Protein AF-A0A966YE19-F1 (afdb_monomer)

pLDDT: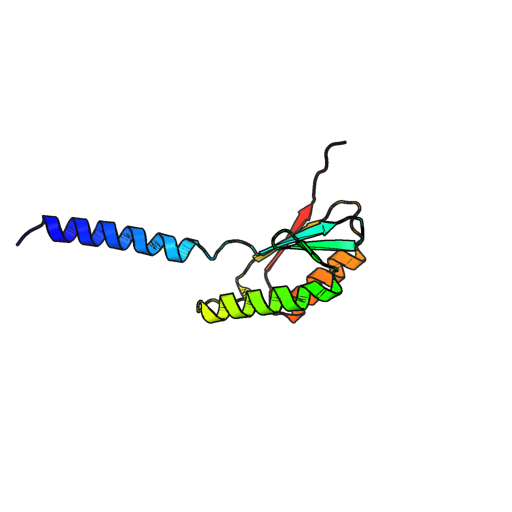 mean 77.66, std 17.88, range [38.22, 93.62]

Foldseek 3Di:
DDPVVVVVVVVVVVVVVVVVVPPQPAQEWEADLVQWICGPNDTHHLVPCLVVLLVVCVVCVVVVHDQQSHEHEYEYEPSGDPVSVVSNVVSNVVSPHNHYDYHYDDDDD

Sequence (109 aa):
MNWCLFCILRFLESNIRLWELLLEIPITMQLTADGGVLYAGEILPVNQIGRSLEQEREVIIAAGKDPTLATVIVRADGRARTGDVQQVIRICQEQGFERFALRALYKPE

Nearest PDB structures (foldseek):
  8p9r-assembly1_A  TM=8.121E-01  e=5.368E-04  Escherichia coli
  5by4-assembly1_A-2  TM=7.249E-01  e=5.017E-04  Escheri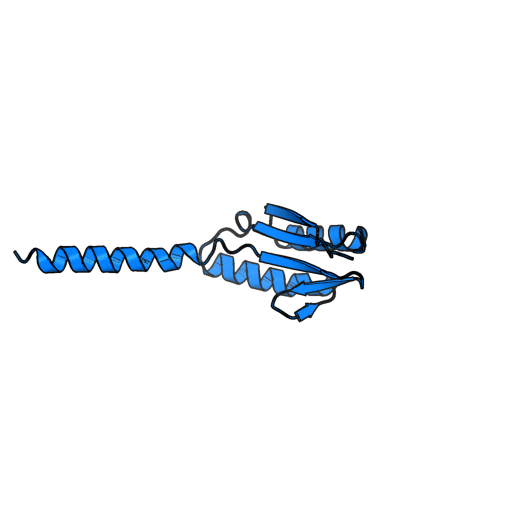chia coli
  7bvz-assembly1_A  TM=7.672E-01  e=6.463E-01  Spiroplasma citri
  3qyf-assembly1_B  TM=4.883E-01  e=4.610E-01  Saccharolobus solfataricus
  7pq6-assembly1_BBB  TM=5.646E-01  e=1.359E+00  Saccharolobus islandicus REY15A

Mean predicted aligned error: 10.71 Å

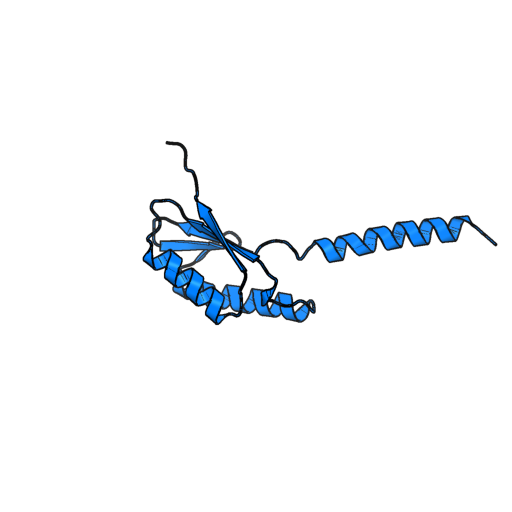Solvent-accessible surface area (backbone atoms only — not comparable to full-atom values): 6312 Å² total; per-residue (Å²): 136,71,72,65,60,61,56,52,53,56,57,54,56,60,59,57,54,60,67,69,63,70,73,74,69,55,52,62,38,34,44,36,67,87,57,31,30,40,41,99,91,41,77,38,50,60,89,57,47,50,63,60,51,46,52,51,41,51,53,36,47,74,70,75,44,66,48,49,75,44,40,37,34,44,31,35,35,92,66,29,54,68,67,56,55,52,51,48,54,49,45,41,46,76,65,51,42,71,36,76,42,83,40,78,52,85,74,86,130

Structure (mmCIF, N/CA/C/O backbone):
data_AF-A0A966YE19-F1
#
_entry.id   AF-A0A966YE19-F1
#
loop_
_atom_site.group_PDB
_atom_site.id
_atom_site.type_symbol
_atom_site.label_atom_id
_atom_site.label_alt_id
_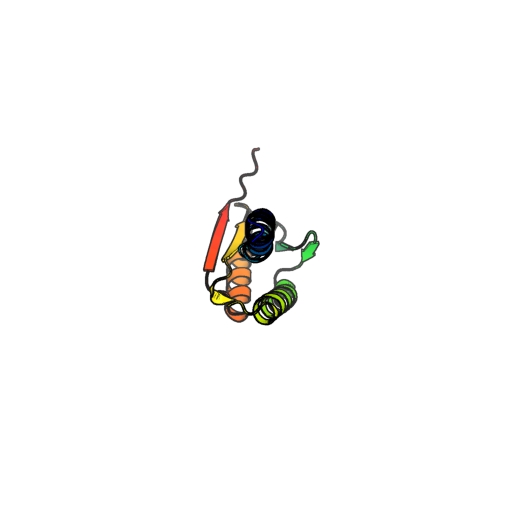atom_site.label_comp_id
_atom_site.label_asym_id
_atom_site.label_entity_id
_atom_site.label_seq_id
_atom_site.pdbx_PDB_ins_code
_atom_site.Cartn_x
_atom_site.Cartn_y
_atom_site.Cartn_z
_atom_site.occupancy
_atom_site.B_iso_or_equiv
_atom_site.auth_seq_id
_atom_site.auth_comp_id
_atom_site.auth_asym_id
_atom_site.auth_atom_id
_atom_site.pdbx_PDB_model_num
ATOM 1 N N . MET A 1 1 ? -34.811 35.402 22.094 1.00 44.66 1 MET A N 1
ATOM 2 C CA . MET A 1 1 ? -34.488 34.181 21.319 1.00 44.66 1 MET A CA 1
ATOM 3 C C . MET A 1 1 ? -33.797 34.598 20.033 1.00 44.66 1 MET A C 1
ATOM 5 O O . MET A 1 1 ? -34.461 35.031 19.103 1.00 44.66 1 MET A O 1
ATOM 9 N N . ASN A 1 2 ? -32.464 34.597 20.031 1.00 38.47 2 ASN A N 1
ATOM 10 C CA . ASN A 1 2 ? -31.671 35.221 18.975 1.00 38.47 2 ASN A CA 1
ATOM 11 C C . ASN A 1 2 ? -31.326 34.175 17.902 1.00 38.47 2 ASN A C 1
ATOM 13 O O . ASN A 1 2 ? -30.380 33.406 18.059 1.00 38.47 2 ASN A O 1
ATOM 17 N N . TRP A 1 3 ? -32.125 34.132 16.832 1.00 38.22 3 TRP A N 1
ATOM 18 C CA . TRP A 1 3 ? -31.993 33.190 15.707 1.00 38.22 3 TRP A CA 1
ATOM 19 C C . TRP A 1 3 ? -30.636 33.276 14.979 1.00 38.22 3 TRP A C 1
ATOM 21 O O . TRP A 1 3 ? -30.271 32.363 14.244 1.00 38.22 3 TRP A O 1
ATOM 31 N N . CYS A 1 4 ? -29.850 34.327 15.226 1.00 45.16 4 CYS A N 1
ATOM 32 C CA . CYS A 1 4 ? -28.532 34.520 14.624 1.00 45.16 4 CYS A CA 1
ATOM 33 C C . CYS A 1 4 ? -27.461 33.557 15.182 1.00 45.16 4 CYS A C 1
ATOM 35 O O . CYS A 1 4 ? -26.615 33.074 14.434 1.00 45.16 4 CYS A O 1
ATOM 37 N N . LEU A 1 5 ? -27.521 33.207 16.476 1.00 51.53 5 LEU A N 1
ATOM 38 C CA . LEU A 1 5 ? -26.505 32.342 17.098 1.00 51.53 5 LEU A CA 1
ATOM 39 C C . LEU A 1 5 ? -26.615 30.882 16.621 1.00 51.53 5 LEU A C 1
ATOM 41 O O . LEU A 1 5 ? -25.608 30.193 16.488 1.00 51.53 5 LEU A O 1
ATOM 45 N N . PHE A 1 6 ? -27.835 30.431 16.308 1.00 48.28 6 PHE A N 1
ATOM 46 C CA . PHE A 1 6 ? -28.105 29.059 15.869 1.00 48.28 6 PHE A CA 1
ATOM 47 C C . PHE A 1 6 ? -27.592 28.784 14.444 1.00 48.28 6 PHE A C 1
ATOM 49 O O . PHE A 1 6 ? -27.081 27.700 14.172 1.00 48.28 6 PHE A O 1
ATOM 56 N N . CYS A 1 7 ? -27.646 29.773 13.542 1.00 46.12 7 CYS A N 1
ATOM 57 C CA . CYS A 1 7 ? -27.076 29.646 12.195 1.00 46.12 7 CYS A CA 1
ATOM 58 C C . CYS A 1 7 ? -25.540 29.622 12.197 1.00 46.12 7 CYS A C 1
ATOM 60 O O . CYS A 1 7 ? -24.946 28.873 11.426 1.00 46.12 7 CYS A O 1
ATOM 62 N N . ILE A 1 8 ? -24.894 30.396 13.076 1.00 54.38 8 ILE A N 1
ATOM 63 C CA . ILE A 1 8 ? -23.426 30.425 13.180 1.00 54.38 8 ILE A CA 1
ATOM 64 C C . ILE A 1 8 ? -22.897 29.105 13.760 1.00 54.38 8 ILE A C 1
ATOM 66 O O . ILE A 1 8 ? -21.928 28.561 13.237 1.00 54.38 8 ILE A O 1
ATOM 70 N N . LEU A 1 9 ? -23.569 28.542 14.771 1.00 49.75 9 LEU A N 1
ATOM 71 C CA . LEU A 1 9 ? -23.222 27.233 15.343 1.00 49.75 9 LEU A CA 1
ATOM 72 C C . LEU A 1 9 ? -23.310 26.104 14.304 1.00 49.75 9 LEU A C 1
ATOM 74 O O . LEU A 1 9 ? -22.374 25.321 14.181 1.00 49.75 9 LEU A O 1
ATOM 78 N N . ARG A 1 10 ? -24.356 26.080 13.469 1.00 48.62 10 ARG A N 1
ATOM 79 C CA . ARG A 1 10 ? -24.508 25.068 12.406 1.00 48.62 10 ARG A CA 1
ATOM 80 C C . ARG A 1 10 ? -23.485 25.216 11.268 1.00 48.62 10 ARG A C 1
ATOM 82 O O . ARG A 1 10 ? -23.101 24.234 10.630 1.00 48.62 10 ARG A O 1
ATOM 89 N N . PHE A 1 11 ? -23.031 26.445 11.014 1.00 46.12 11 PHE A N 1
ATOM 90 C CA . PHE A 1 11 ? -21.979 26.736 10.038 1.00 46.12 11 PHE A CA 1
ATOM 91 C C . PHE A 1 11 ? -20.582 26.362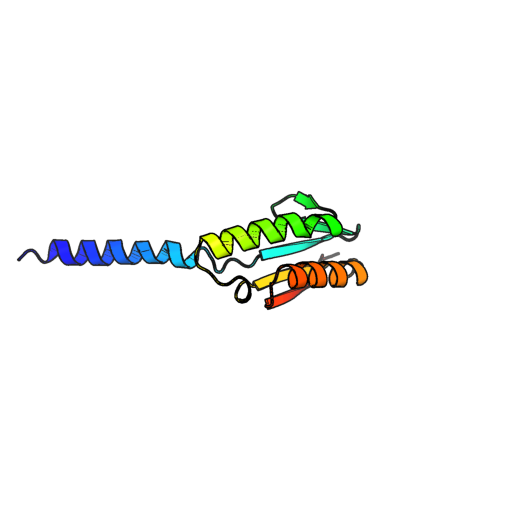 10.569 1.00 46.12 11 PHE A C 1
ATOM 93 O O . PHE A 1 11 ? -19.763 25.842 9.814 1.00 46.12 11 PHE A O 1
ATOM 100 N N . LEU A 1 12 ? -20.326 26.526 11.874 1.00 49.62 12 LEU A N 1
ATOM 101 C CA . LEU A 1 12 ? -19.105 26.036 12.529 1.00 49.62 12 LEU A CA 1
ATOM 102 C C . LEU A 1 12 ? -19.067 24.503 12.654 1.00 49.62 12 LEU A C 1
ATOM 104 O O . LEU A 1 12 ? -18.014 23.910 12.433 1.00 49.62 12 LEU A O 1
ATOM 108 N N . GLU A 1 13 ? -20.201 23.845 12.908 1.00 50.56 13 GLU A N 1
ATOM 109 C CA . GLU A 1 13 ? -20.303 22.374 12.895 1.00 50.56 13 GLU A CA 1
ATOM 110 C C . GLU A 1 13 ? -20.029 21.772 11.506 1.00 50.56 13 GLU A C 1
ATOM 112 O O . GLU A 1 13 ? -19.506 20.663 11.394 1.00 50.56 13 GLU A O 1
ATOM 117 N N . SER A 1 14 ? -20.307 22.516 10.431 1.00 47.75 14 SER A N 1
ATOM 118 C CA . SER A 1 14 ? -20.013 22.077 9.059 1.00 47.75 14 SER A CA 1
ATOM 119 C C . SER A 1 14 ? -18.513 22.098 8.727 1.00 47.75 14 SER A C 1
ATOM 121 O O . SER A 1 14 ? -18.080 21.362 7.844 1.00 47.75 14 SER A O 1
ATOM 123 N N . ASN A 1 15 ? -17.704 22.873 9.461 1.00 42.41 15 ASN A N 1
ATOM 124 C CA . ASN A 1 15 ? -16.241 22.900 9.322 1.00 42.41 15 ASN A CA 1
ATOM 125 C C . ASN A 1 15 ? -15.535 21.807 10.147 1.00 42.41 15 ASN A C 1
ATOM 127 O O . ASN A 1 15 ? -14.386 21.472 9.872 1.00 42.41 15 ASN A O 1
ATOM 131 N N . ILE A 1 16 ? -16.219 21.201 11.124 1.00 47.44 16 ILE A N 1
ATOM 132 C CA . ILE A 1 16 ? -15.695 20.050 11.880 1.00 47.44 16 ILE A CA 1
ATOM 133 C C . ILE A 1 16 ? -15.668 18.782 11.004 1.00 47.44 16 ILE A C 1
ATOM 135 O O . ILE A 1 16 ? -14.773 17.954 11.155 1.00 47.44 16 ILE A O 1
ATOM 139 N N . ARG A 1 17 ? -16.544 18.673 9.993 1.00 45.44 17 ARG A N 1
ATOM 140 C CA . ARG A 1 17 ? -16.531 17.558 9.022 1.00 45.44 17 ARG A CA 1
ATOM 141 C C . ARG A 1 17 ? -15.349 17.558 8.049 1.00 45.44 17 ARG A C 1
ATOM 143 O O . ARG A 1 17 ? -15.105 16.541 7.407 1.00 45.44 17 ARG A O 1
ATOM 150 N N . LEU A 1 18 ? -14.597 18.656 7.930 1.00 46.88 18 LEU A N 1
ATOM 151 C CA . LEU A 1 18 ? -13.377 18.669 7.112 1.00 46.88 18 LEU A CA 1
ATOM 152 C C . LEU A 1 18 ? -12.241 17.841 7.736 1.00 46.88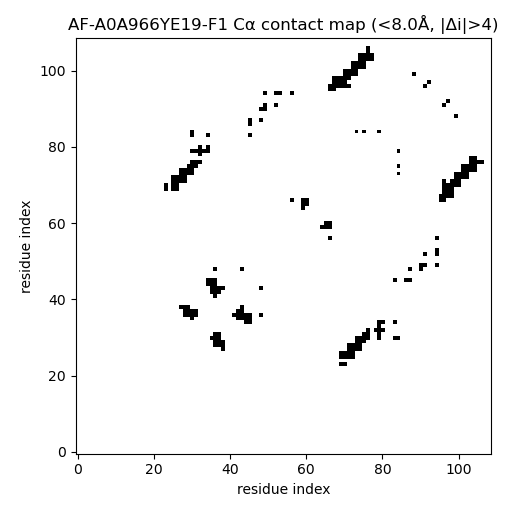 18 LEU A C 1
ATOM 154 O O . LEU A 1 18 ? -11.372 17.371 7.008 1.00 46.88 18 LEU A O 1
ATOM 158 N N . TRP A 1 19 ? -12.273 17.602 9.051 1.00 44.59 19 TRP A N 1
ATOM 159 C CA . TRP A 1 19 ? -11.279 16.780 9.750 1.00 44.59 19 TRP A CA 1
ATOM 160 C C . TRP A 1 19 ? -11.548 15.274 9.591 1.00 44.59 19 TRP A C 1
ATOM 162 O O . TRP A 1 19 ? -10.613 14.478 9.597 1.00 44.59 19 TRP A O 1
ATOM 172 N N . GLU A 1 20 ? -12.805 14.872 9.370 1.00 43.62 20 GLU A N 1
ATOM 173 C CA . GLU A 1 20 ? -13.177 13.477 9.078 1.00 43.62 20 GLU A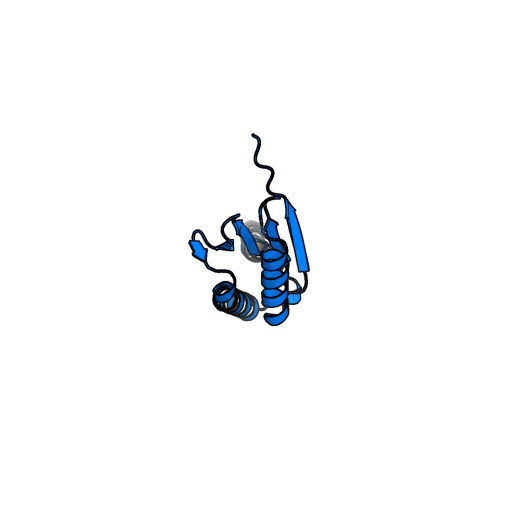 CA 1
ATOM 174 C C . GLU A 1 20 ? -12.739 13.023 7.674 1.00 43.62 20 GLU A C 1
ATOM 176 O O . GLU A 1 20 ? -12.393 11.854 7.489 1.00 43.62 20 GLU A O 1
ATOM 181 N N . LEU A 1 21 ? -12.675 13.956 6.717 1.00 49.81 21 LEU A N 1
ATOM 182 C CA . LEU A 1 21 ? -12.274 13.734 5.320 1.00 49.81 21 LEU A CA 1
ATOM 183 C C . LEU A 1 21 ? -10.760 13.550 5.111 1.00 49.81 21 LEU A C 1
ATOM 185 O O . LEU A 1 21 ? -10.346 13.078 4.055 1.00 49.81 21 LEU A O 1
ATOM 189 N N . LEU A 1 22 ? -9.919 13.891 6.094 1.00 46.94 22 LEU A N 1
ATOM 190 C CA . LEU A 1 22 ? -8.453 13.867 5.947 1.00 46.94 22 LEU A CA 1
ATOM 191 C C . LEU A 1 22 ? -7.823 12.464 5.976 1.00 46.94 22 LEU A C 1
ATOM 193 O O . LEU A 1 22 ? -6.613 12.330 5.842 1.00 46.94 22 LEU A O 1
ATOM 197 N N . LEU A 1 23 ? -8.617 11.410 6.142 1.00 51.12 23 LEU A N 1
ATOM 198 C CA . LEU A 1 23 ? -8.122 10.071 6.489 1.00 51.12 23 LEU A CA 1
ATOM 199 C C . LEU A 1 23 ? -8.681 8.962 5.583 1.00 51.12 23 LEU A C 1
ATOM 201 O O . LEU A 1 23 ? -8.582 7.785 5.911 1.00 51.12 23 LEU A O 1
ATOM 205 N N . GLU A 1 24 ? -9.235 9.330 4.430 1.00 60.84 24 GLU A N 1
ATOM 206 C CA . GLU A 1 24 ? -9.402 8.402 3.302 1.00 60.84 24 GLU A CA 1
ATOM 207 C C . GLU A 1 24 ? -8.281 8.568 2.263 1.00 60.84 24 GLU A C 1
ATOM 209 O O . GLU A 1 24 ? -8.394 8.087 1.136 1.00 60.84 24 GLU A O 1
ATOM 214 N N . ILE A 1 25 ? -7.196 9.274 2.608 1.00 72.44 25 ILE A N 1
ATOM 215 C CA . ILE A 1 25 ? -6.057 9.423 1.704 1.00 72.44 25 ILE A CA 1
ATOM 216 C C . ILE A 1 25 ? -5.391 8.048 1.582 1.00 72.44 25 ILE A C 1
ATOM 218 O O . ILE A 1 25 ? -4.922 7.505 2.583 1.00 72.44 25 ILE A O 1
ATOM 222 N N . PRO A 1 26 ? -5.362 7.452 0.381 1.00 86.12 26 PRO A N 1
ATOM 223 C CA . PRO A 1 26 ? -4.774 6.140 0.206 1.00 86.12 26 PRO A CA 1
ATOM 224 C C . PRO A 1 26 ? -3.263 6.203 0.423 1.00 86.12 26 PRO A C 1
ATOM 226 O O . PRO A 1 26 ? -2.580 7.089 -0.103 1.00 86.12 26 PRO A O 1
ATOM 229 N N . ILE A 1 27 ? -2.731 5.203 1.120 1.00 90.19 27 ILE A N 1
ATOM 230 C CA . ILE A 1 27 ? -1.290 5.016 1.287 1.00 90.19 27 ILE A CA 1
ATOM 231 C C . ILE A 1 27 ? -0.731 4.684 -0.095 1.00 90.19 27 ILE A C 1
ATOM 233 O O . ILE A 1 27 ? -1.006 3.620 -0.648 1.00 90.19 27 ILE A O 1
ATOM 237 N N . THR A 1 28 ? 0.010 5.611 -0.697 1.00 91.38 28 THR A N 1
ATOM 238 C CA . THR A 1 28 ? 0.519 5.447 -2.062 1.00 91.38 28 THR A CA 1
ATOM 239 C C . THR A 1 28 ? 2.006 5.146 -2.039 1.00 91.38 28 THR A C 1
ATOM 241 O O . THR A 1 28 ? 2.798 5.899 -1.480 1.00 91.38 28 THR A O 1
ATOM 244 N N . MET A 1 29 ? 2.386 4.067 -2.711 1.00 91.31 29 MET A N 1
ATOM 245 C CA . MET A 1 29 ? 3.769 3.654 -2.904 1.00 91.31 29 MET A CA 1
ATOM 246 C C . MET A 1 29 ? 4.048 3.496 -4.392 1.00 91.31 29 MET A C 1
ATOM 248 O O . MET A 1 29 ? 3.168 3.090 -5.153 1.00 91.31 29 MET A O 1
ATOM 252 N N . GLN A 1 30 ? 5.275 3.778 -4.816 1.00 91.06 30 GLN A N 1
ATOM 253 C CA . GLN A 1 30 ? 5.696 3.562 -6.196 1.00 91.06 30 GLN A CA 1
ATOM 254 C C . GLN A 1 30 ? 6.964 2.718 -6.264 1.00 91.06 30 GLN A C 1
ATOM 256 O O . GLN A 1 30 ? 8.001 3.095 -5.737 1.00 91.06 30 GLN A O 1
ATOM 261 N N . LEU A 1 31 ? 6.895 1.603 -6.978 1.00 89.88 31 LEU A N 1
ATOM 262 C CA . LEU A 1 31 ? 8.043 0.769 -7.294 1.00 89.88 31 LEU A CA 1
ATOM 263 C C . LEU A 1 31 ? 8.873 1.409 -8.402 1.00 89.88 31 LEU A C 1
ATOM 265 O O . LEU A 1 31 ? 8.347 1.826 -9.438 1.00 89.88 31 LEU A O 1
ATOM 269 N N . THR A 1 32 ? 10.180 1.466 -8.182 1.00 86.62 32 THR A N 1
ATOM 270 C CA . THR A 1 32 ? 11.163 1.877 -9.181 1.00 86.62 32 THR A CA 1
ATOM 271 C C . THR A 1 32 ? 11.685 0.654 -9.939 1.00 86.62 32 THR A C 1
ATOM 273 O O . THR A 1 32 ? 11.633 -0.473 -9.445 1.00 86.62 32 THR A O 1
ATOM 276 N N . ALA A 1 33 ? 12.210 0.858 -11.150 1.00 80.62 33 ALA A N 1
ATOM 277 C CA . ALA A 1 33 ? 12.815 -0.225 -11.935 1.00 80.62 33 ALA A CA 1
ATOM 278 C C . ALA A 1 33 ? 14.053 -0.842 -11.247 1.00 80.62 33 ALA A C 1
ATOM 280 O O . ALA A 1 33 ? 14.380 -2.009 -11.467 1.00 80.62 33 ALA A O 1
ATOM 281 N N . ASP A 1 34 ? 14.703 -0.074 -10.371 1.00 81.56 34 ASP A N 1
ATOM 282 C CA . ASP A 1 34 ? 15.923 -0.470 -9.665 1.00 81.56 34 ASP A CA 1
ATOM 283 C C . ASP A 1 34 ? 15.650 -1.308 -8.399 1.00 81.56 34 ASP A C 1
ATOM 285 O O . ASP A 1 34 ? 16.592 -1.749 -7.743 1.00 81.56 34 ASP A O 1
ATOM 289 N N . GLY A 1 35 ? 14.377 -1.570 -8.072 1.00 80.00 35 GLY A N 1
ATOM 290 C CA . GLY A 1 35 ? 13.967 -2.368 -6.907 1.00 80.00 35 GLY A CA 1
ATOM 291 C C . GLY A 1 35 ? 13.791 -1.558 -5.617 1.00 80.00 35 GLY A C 1
ATOM 292 O O . GLY A 1 35 ? 13.860 -2.106 -4.517 1.00 80.00 35 GLY A O 1
ATOM 293 N N . GLY A 1 36 ? 13.587 -0.245 -5.740 1.00 87.94 36 GLY A N 1
ATOM 294 C CA . GLY A 1 36 ? 13.234 0.644 -4.634 1.00 87.94 36 GLY A CA 1
ATOM 295 C C . GLY A 1 36 ? 11.736 0.947 -4.579 1.00 87.94 36 GLY A C 1
ATOM 296 O O . GLY A 1 36 ? 11.003 0.763 -5.550 1.00 87.94 36 GLY A O 1
ATOM 297 N N . VAL A 1 37 ? 11.291 1.459 -3.436 1.00 91.12 37 VAL A N 1
ATOM 298 C CA . VAL A 1 37 ? 9.936 1.945 -3.176 1.00 91.12 37 VAL A CA 1
ATOM 299 C C . VAL A 1 37 ? 10.018 3.433 -2.863 1.00 91.12 37 VAL A C 1
ATOM 301 O O . VAL A 1 37 ? 10.562 3.825 -1.837 1.00 91.12 37 VAL A O 1
ATOM 304 N N . LEU A 1 38 ? 9.474 4.269 -3.741 1.00 90.88 38 LEU A N 1
ATOM 305 C CA . LEU A 1 38 ? 9.222 5.672 -3.451 1.00 90.88 38 LEU A CA 1
ATOM 306 C C . LEU A 1 38 ? 8.020 5.767 -2.502 1.00 90.88 38 LEU A C 1
ATOM 308 O O . LEU A 1 38 ? 6.894 5.431 -2.885 1.00 90.88 38 LEU A O 1
ATOM 312 N N . TYR A 1 39 ? 8.273 6.228 -1.281 1.00 91.38 39 TYR A N 1
ATOM 313 C CA . TYR A 1 39 ? 7.292 6.419 -0.218 1.00 91.38 39 TYR A CA 1
ATOM 314 C C . TYR A 1 39 ? 7.619 7.684 0.576 1.00 91.38 39 TYR A C 1
ATOM 316 O O . TYR A 1 39 ? 8.783 7.947 0.855 1.00 91.38 39 TYR A O 1
ATOM 324 N N . ALA A 1 40 ? 6.607 8.490 0.909 1.00 86.75 40 ALA A N 1
ATOM 325 C CA . ALA A 1 40 ? 6.771 9.743 1.661 1.00 86.75 40 ALA A CA 1
ATOM 326 C C . ALA A 1 40 ? 7.844 10.717 1.102 1.00 86.75 40 ALA A C 1
ATOM 328 O O . ALA A 1 40 ? 8.388 11.537 1.832 1.00 86.75 40 ALA A O 1
ATOM 329 N N . GLY A 1 41 ? 8.135 10.650 -0.205 1.00 88.62 41 GLY A N 1
ATOM 330 C CA . GLY A 1 41 ? 9.157 11.476 -0.865 1.00 88.62 41 GLY A CA 1
ATOM 331 C C . GLY A 1 41 ? 10.569 10.877 -0.883 1.00 88.62 41 GLY A C 1
ATOM 332 O O . GLY A 1 41 ? 11.457 11.464 -1.497 1.00 88.62 41 GLY A O 1
ATOM 333 N N . GLU A 1 42 ? 10.772 9.700 -0.293 1.00 90.00 42 GLU A N 1
ATOM 334 C CA . GLU A 1 42 ? 12.065 9.016 -0.212 1.00 90.00 42 GLU A CA 1
ATOM 335 C C . GLU A 1 42 ? 12.038 7.670 -0.943 1.00 90.00 42 GLU A C 1
ATOM 337 O O . GLU A 1 42 ? 11.003 7.008 -1.013 1.00 90.00 42 GLU A O 1
ATOM 342 N N . ILE A 1 43 ? 13.178 7.247 -1.502 1.00 90.19 43 ILE A N 1
ATOM 343 C CA . ILE A 1 43 ? 13.326 5.910 -2.093 1.00 90.19 43 ILE A CA 1
ATOM 344 C C . ILE A 1 43 ? 13.907 4.983 -1.030 1.00 90.19 43 ILE A C 1
ATOM 346 O O . ILE A 1 43 ? 15.084 5.076 -0.685 1.00 90.19 43 ILE A O 1
ATOM 350 N N . LEU A 1 44 ? 13.078 4.067 -0.546 1.00 91.31 44 LEU A N 1
ATOM 351 C CA . LEU A 1 44 ? 13.442 3.053 0.434 1.00 91.31 44 LEU A CA 1
ATOM 352 C C . LEU A 1 44 ? 13.617 1.698 -0.261 1.00 91.31 44 LEU A C 1
ATOM 354 O O . LEU A 1 44 ? 12.884 1.390 -1.202 1.00 91.31 44 LEU A O 1
ATOM 358 N N . PRO A 1 45 ? 14.550 0.840 0.173 1.00 90.69 45 PRO A N 1
ATOM 359 C CA . PRO A 1 45 ? 14.584 -0.532 -0.313 1.00 90.69 45 PRO A CA 1
ATOM 360 C C . PRO A 1 45 ? 13.346 -1.294 0.186 1.00 90.69 45 PRO A C 1
ATOM 362 O O . PRO A 1 45 ? 12.849 -1.050 1.287 1.00 90.69 45 PRO A O 1
ATOM 365 N N . VAL A 1 46 ? 12.854 -2.248 -0.613 1.00 88.50 46 VAL A N 1
ATOM 366 C CA . VAL A 1 46 ? 11.607 -2.992 -0.334 1.00 88.50 46 VAL A CA 1
ATOM 367 C C . VAL A 1 46 ? 11.586 -3.608 1.068 1.00 88.50 46 VAL A C 1
ATOM 369 O O . VAL A 1 46 ? 10.564 -3.580 1.740 1.00 88.50 46 VAL A O 1
ATOM 372 N N . ASN A 1 47 ? 12.715 -4.123 1.554 1.00 87.31 47 ASN A N 1
ATOM 373 C CA . ASN A 1 47 ? 12.811 -4.736 2.881 1.00 87.31 47 ASN A CA 1
ATOM 374 C C . ASN A 1 47 ? 12.706 -3.745 4.056 1.00 87.31 47 ASN A C 1
ATOM 376 O O . ASN A 1 47 ? 12.523 -4.182 5.189 1.00 87.31 47 ASN A O 1
ATOM 380 N N . GLN A 1 48 ? 12.830 -2.438 3.818 1.00 89.19 48 GLN A N 1
ATOM 381 C CA . GLN A 1 48 ? 12.754 -1.412 4.862 1.00 89.19 48 GLN A CA 1
ATOM 382 C C . GLN A 1 48 ? 11.375 -0.752 4.954 1.00 89.19 48 GLN A C 1
ATOM 384 O O . GLN A 1 48 ? 11.088 -0.110 5.963 1.00 89.19 48 GLN A O 1
ATOM 389 N N . ILE A 1 49 ? 10.492 -0.962 3.969 1.00 90.44 49 ILE A N 1
ATOM 390 C CA . ILE A 1 49 ? 9.159 -0.337 3.946 1.00 90.44 49 ILE A CA 1
ATOM 391 C C . ILE A 1 49 ? 8.267 -0.790 5.111 1.00 90.44 49 ILE A C 1
ATOM 393 O O . ILE A 1 49 ? 7.377 -0.056 5.531 1.00 90.44 49 ILE A O 1
ATOM 397 N N . GLY A 1 50 ? 8.528 -1.976 5.675 1.00 91.12 50 GLY A N 1
ATOM 398 C CA . GLY A 1 50 ? 7.741 -2.539 6.773 1.00 91.12 50 GLY A CA 1
ATOM 399 C C . GLY A 1 50 ? 7.681 -1.631 8.001 1.00 91.12 50 GLY A C 1
ATOM 400 O O . GLY A 1 50 ? 6.600 -1.431 8.540 1.00 91.12 50 GLY A O 1
ATOM 401 N N . ARG A 1 51 ? 8.803 -1.003 8.386 1.00 90.88 51 ARG A N 1
ATOM 402 C CA . ARG A 1 51 ? 8.832 -0.063 9.521 1.00 90.88 51 ARG A CA 1
ATOM 403 C C . ARG A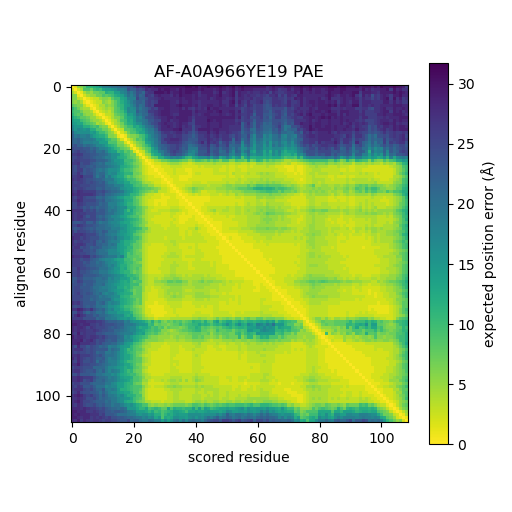 1 51 ? 7.972 1.174 9.251 1.00 90.88 51 ARG A C 1
ATOM 405 O O . ARG A 1 51 ? 7.275 1.640 10.142 1.00 90.88 51 ARG A O 1
ATOM 412 N N . SER A 1 52 ? 8.022 1.709 8.033 1.00 90.94 52 SER A N 1
ATOM 413 C CA . SER A 1 52 ? 7.216 2.873 7.652 1.00 90.94 52 SER A CA 1
ATOM 414 C C . SER A 1 52 ? 5.720 2.548 7.651 1.00 90.94 52 SER A C 1
ATOM 416 O O . SER A 1 52 ? 4.917 3.346 8.120 1.00 90.94 52 SER A O 1
ATOM 418 N N . LEU A 1 53 ? 5.346 1.356 7.180 1.00 91.06 53 LEU A N 1
ATOM 419 C CA . LEU A 1 53 ? 3.960 0.880 7.187 1.00 91.06 53 LEU A CA 1
ATOM 420 C C . LEU A 1 53 ? 3.448 0.555 8.595 1.00 91.06 53 LEU A C 1
ATOM 422 O O . LEU A 1 53 ? 2.274 0.775 8.883 1.00 91.06 53 LEU A O 1
ATOM 426 N N . GLU A 1 54 ? 4.317 0.060 9.474 1.00 92.69 54 GLU A N 1
ATOM 427 C CA . GLU A 1 54 ? 4.007 -0.136 10.890 1.0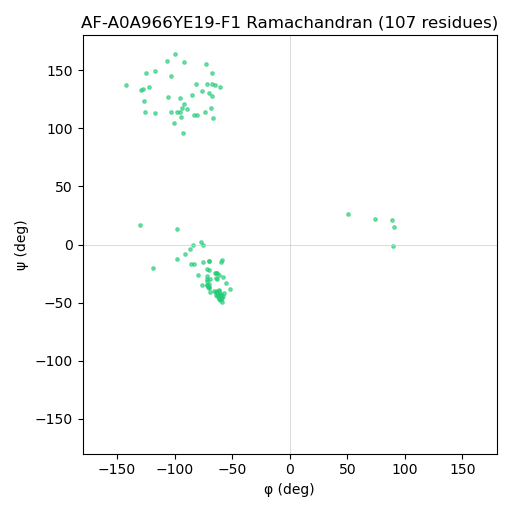0 92.69 54 GLU A CA 1
ATOM 428 C C . GLU A 1 54 ? 3.676 1.196 11.574 1.00 92.69 54 GLU A C 1
ATOM 430 O O . GLU A 1 54 ? 2.650 1.301 12.244 1.00 92.69 54 GLU A O 1
ATOM 435 N N . GLN A 1 55 ? 4.491 2.230 11.347 1.00 91.19 55 GLN A N 1
ATOM 436 C CA . GLN A 1 55 ? 4.229 3.577 11.865 1.00 91.19 55 GLN A CA 1
ATOM 437 C C . GLN A 1 55 ? 2.911 4.143 11.325 1.00 91.19 55 GLN A C 1
ATOM 439 O O . GLN A 1 55 ? 2.116 4.688 12.086 1.00 91.19 55 GLN A O 1
ATOM 444 N N . GLU A 1 56 ? 2.638 3.964 10.030 1.00 89.69 56 GLU A N 1
ATOM 445 C CA . GLU A 1 56 ? 1.377 4.392 9.418 1.00 89.69 56 GLU A CA 1
ATOM 446 C C . GLU A 1 56 ? 0.173 3.699 10.074 1.00 89.69 56 GLU A C 1
ATOM 448 O O . GLU A 1 56 ? -0.816 4.338 10.435 1.00 89.69 56 GLU A O 1
ATOM 453 N N . ARG A 1 57 ? 0.275 2.384 10.306 1.00 91.06 57 ARG A N 1
ATOM 454 C CA . ARG A 1 57 ? -0.745 1.607 11.017 1.00 91.06 57 ARG A CA 1
ATOM 455 C C . ARG A 1 57 ? -0.982 2.154 12.424 1.00 91.06 57 ARG A C 1
ATOM 457 O O . ARG A 1 57 ? -2.134 2.300 12.826 1.00 91.06 57 ARG A O 1
ATOM 464 N N . GLU A 1 58 ? 0.075 2.447 13.176 1.00 91.38 58 GLU A N 1
ATOM 465 C CA . GLU A 1 58 ? -0.040 3.016 14.524 1.00 91.38 58 GLU A CA 1
ATOM 466 C C . GLU A 1 58 ? -0.743 4.376 14.516 1.00 91.38 58 GLU A C 1
ATOM 468 O O . GLU A 1 58 ? -1.604 4.619 15.361 1.00 91.38 58 GLU A O 1
ATOM 473 N N . VAL A 1 59 ? -0.451 5.228 13.530 1.00 90.12 59 VAL A N 1
ATOM 474 C CA . VAL A 1 59 ? -1.136 6.516 13.343 1.00 90.12 59 VAL A CA 1
ATOM 475 C C . VAL A 1 59 ? -2.627 6.314 13.056 1.00 90.12 59 VAL A C 1
ATOM 477 O O . VAL A 1 59 ? -3.463 6.992 13.656 1.00 90.12 59 VAL A O 1
ATOM 480 N N . ILE A 1 60 ? -2.984 5.356 12.196 1.00 88.00 60 ILE A N 1
ATOM 481 C CA . ILE A 1 60 ? -4.383 5.020 11.881 1.00 88.00 60 ILE A CA 1
ATOM 482 C C . ILE A 1 60 ? -5.125 4.533 13.136 1.00 88.00 60 ILE A C 1
ATOM 484 O O . ILE A 1 60 ? -6.228 5.005 13.423 1.00 88.00 60 ILE A O 1
ATOM 488 N N . ILE A 1 61 ? -4.509 3.637 13.914 1.00 90.06 61 ILE A N 1
ATOM 489 C CA . ILE A 1 61 ? -5.078 3.122 15.168 1.00 90.06 61 ILE A CA 1
ATOM 490 C C . ILE A 1 61 ? -5.236 4.251 16.194 1.00 90.06 61 ILE A C 1
ATOM 492 O O . ILE A 1 61 ? -6.285 4.362 16.827 1.00 90.06 61 ILE A O 1
ATOM 496 N N . ALA A 1 62 ? -4.232 5.120 16.341 1.00 88.44 62 ALA A N 1
ATOM 497 C CA . ALA A 1 62 ? -4.275 6.259 17.259 1.00 88.44 62 ALA A CA 1
ATOM 498 C C . ALA A 1 62 ? -5.373 7.271 16.886 1.00 88.44 62 ALA A C 1
ATOM 500 O O . ALA A 1 62 ? -5.954 7.907 17.764 1.00 88.44 62 ALA A O 1
ATOM 501 N N . ALA A 1 63 ? -5.704 7.375 15.597 1.00 85.81 63 ALA A N 1
ATOM 502 C CA . ALA A 1 63 ? -6.835 8.150 15.096 1.00 85.81 63 ALA A CA 1
ATOM 503 C C . ALA A 1 63 ? -8.202 7.454 15.290 1.00 85.81 63 ALA A C 1
ATOM 505 O O . ALA A 1 63 ? -9.224 7.991 14.859 1.00 85.81 63 ALA A O 1
ATOM 506 N N . GLY A 1 64 ? -8.243 6.268 15.911 1.00 86.62 64 GLY A N 1
ATOM 507 C CA . GLY A 1 64 ? -9.464 5.493 16.149 1.00 86.62 64 GLY A CA 1
ATOM 508 C C . GLY A 1 64 ? -10.026 4.820 14.895 1.00 86.62 64 GLY A C 1
ATOM 509 O O . GLY A 1 64 ? -11.224 4.539 14.839 1.00 86.62 64 GLY A O 1
ATOM 510 N N . LYS A 1 65 ? -9.192 4.600 13.873 1.00 87.06 65 LYS A N 1
ATOM 511 C CA . LYS A 1 65 ? -9.593 4.010 12.592 1.00 87.06 65 LYS A CA 1
ATOM 512 C C . LYS A 1 65 ? -9.089 2.583 12.451 1.00 87.06 65 LYS A C 1
ATOM 514 O O . LYS A 1 65 ? -8.126 2.179 13.095 1.00 87.06 65 LYS A O 1
ATOM 519 N N . ASP A 1 66 ? -9.760 1.831 11.586 1.00 86.88 66 ASP A N 1
ATOM 520 C CA . ASP A 1 66 ? -9.406 0.452 11.275 1.00 86.88 66 ASP A CA 1
ATOM 521 C C . ASP A 1 66 ? -8.401 0.407 10.103 1.00 86.88 66 ASP A C 1
ATOM 523 O O . ASP A 1 66 ? -8.748 0.821 8.988 1.00 86.88 66 ASP A O 1
ATOM 527 N N . PRO A 1 67 ? -7.168 -0.093 10.316 1.00 87.81 67 PRO A N 1
ATOM 528 C CA . PRO A 1 67 ? -6.164 -0.247 9.263 1.00 87.81 67 PRO A CA 1
ATOM 529 C C . PRO A 1 67 ? -6.609 -1.125 8.091 1.00 87.81 67 PRO A C 1
ATOM 531 O O . PRO A 1 67 ? -6.171 -0.893 6.965 1.00 87.81 67 PRO A O 1
ATOM 534 N N . THR A 1 68 ? -7.516 -2.083 8.306 1.00 89.19 68 THR A N 1
ATOM 535 C CA . THR A 1 68 ? -8.030 -2.953 7.233 1.00 89.19 68 THR A CA 1
ATOM 536 C C . THR A 1 68 ? -8.830 -2.166 6.191 1.00 89.19 68 THR A C 1
ATOM 538 O O . THR A 1 68 ? -8.912 -2.549 5.020 1.00 89.19 68 THR A O 1
ATOM 541 N N . LEU A 1 69 ? -9.390 -1.017 6.590 1.00 88.06 69 LEU A N 1
ATOM 542 C CA . LEU A 1 69 ? -10.157 -0.138 5.716 1.00 88.06 69 LEU A CA 1
ATOM 543 C C . LEU A 1 69 ? -9.270 0.800 4.886 1.00 88.06 69 LEU A C 1
ATOM 545 O O . LEU A 1 69 ? -9.752 1.339 3.881 1.00 88.06 69 LEU A O 1
ATOM 549 N N . ALA A 1 70 ? -7.999 0.972 5.260 1.00 88.88 70 ALA A N 1
ATOM 550 C CA . ALA A 1 70 ? -7.051 1.805 4.533 1.00 88.88 70 ALA A CA 1
ATOM 551 C C . ALA A 1 70 ? -6.676 1.154 3.196 1.00 88.88 70 ALA A C 1
ATOM 553 O O . ALA A 1 70 ? -6.322 -0.021 3.125 1.00 88.88 70 ALA A O 1
ATOM 554 N N . THR A 1 71 ? -6.759 1.931 2.113 1.00 90.25 71 THR A N 1
ATOM 555 C CA . THR A 1 71 ? -6.402 1.449 0.773 1.00 90.25 71 THR A CA 1
ATOM 556 C C . THR A 1 71 ? -4.936 1.738 0.486 1.00 90.25 71 THR A C 1
ATOM 558 O O . THR A 1 71 ? -4.528 2.898 0.449 1.00 90.25 71 THR A O 1
ATOM 561 N N . VAL A 1 72 ? -4.165 0.687 0.219 1.00 91.50 72 VAL A N 1
ATOM 562 C CA . VAL A 1 72 ? -2.776 0.779 -0.230 1.00 91.50 72 VAL A CA 1
ATOM 563 C C . VAL A 1 72 ? -2.739 0.743 -1.757 1.00 91.50 72 VAL A C 1
ATOM 565 O O . VAL A 1 72 ? -3.128 -0.241 -2.393 1.00 91.50 72 VAL A O 1
ATOM 568 N N . ILE A 1 73 ? -2.263 1.824 -2.368 1.00 91.81 73 ILE A N 1
ATOM 569 C CA . ILE A 1 73 ? -2.040 1.917 -3.810 1.00 91.81 73 ILE A CA 1
ATOM 570 C C . ILE A 1 73 ? -0.578 1.591 -4.095 1.00 91.81 73 ILE A C 1
ATOM 572 O O . ILE A 1 73 ? 0.317 2.367 -3.761 1.00 91.81 73 ILE A O 1
ATOM 576 N N . VAL A 1 74 ? -0.342 0.476 -4.781 1.00 90.44 74 VAL A N 1
ATOM 577 C CA . VAL A 1 74 ? 0.985 0.101 -5.275 1.00 90.44 74 VAL A CA 1
ATOM 578 C C . VAL A 1 74 ? 1.072 0.511 -6.738 1.00 90.44 74 VAL A C 1
ATOM 580 O O . VAL A 1 74 ? 0.350 -0.010 -7.589 1.00 90.44 74 VAL A O 1
ATOM 583 N N . ARG A 1 75 ? 1.937 1.472 -7.052 1.00 90.31 75 ARG A N 1
ATOM 584 C CA . ARG A 1 75 ? 2.218 1.875 -8.430 1.00 90.31 75 ARG A CA 1
ATOM 585 C C . ARG A 1 75 ? 3.448 1.134 -8.927 1.00 90.31 75 ARG A C 1
ATOM 587 O O . ARG A 1 75 ? 4.494 1.218 -8.298 1.00 90.31 75 ARG A O 1
ATOM 594 N N . ALA A 1 76 ? 3.342 0.443 -10.051 1.00 85.38 76 ALA A N 1
ATOM 595 C CA . ALA A 1 76 ? 4.456 -0.285 -10.649 1.00 85.38 76 ALA A CA 1
ATOM 596 C C . ALA A 1 76 ? 4.596 0.093 -12.127 1.00 85.38 76 ALA A C 1
ATOM 598 O O . ALA A 1 76 ? 3.605 0.146 -12.855 1.00 85.38 76 ALA A O 1
ATOM 599 N N . ASP A 1 77 ? 5.816 0.388 -12.568 1.00 74.81 77 ASP A N 1
ATOM 600 C CA . ASP A 1 77 ? 6.151 0.467 -13.995 1.00 74.81 77 ASP A CA 1
ATOM 601 C C . ASP A 1 77 ? 6.194 -0.960 -14.582 1.00 74.81 77 ASP A C 1
ATOM 603 O O . ASP A 1 77 ? 6.461 -1.919 -13.858 1.00 74.81 77 ASP A O 1
ATOM 607 N N . GLY A 1 78 ? 5.990 -1.124 -15.891 1.00 68.38 78 GLY A N 1
ATOM 608 C CA . GLY A 1 78 ? 6.170 -2.403 -16.588 1.00 68.38 78 GLY A CA 1
ATOM 609 C C . GLY A 1 78 ? 7.595 -2.968 -16.484 1.00 68.38 78 GLY A C 1
ATOM 610 O O . GLY A 1 78 ? 7.809 -4.148 -16.740 1.00 68.38 78 GLY A O 1
ATOM 611 N N . ARG A 1 79 ? 8.568 -2.142 -16.075 1.00 68.50 79 ARG A N 1
ATOM 612 C CA . ARG A 1 79 ? 9.954 -2.546 -15.778 1.00 68.50 79 ARG A CA 1
ATOM 613 C C . ARG A 1 79 ? 10.198 -2.930 -14.317 1.00 68.50 79 ARG A C 1
ATOM 615 O O . ARG A 1 79 ? 11.290 -3.395 -14.000 1.00 68.50 79 ARG A O 1
ATOM 622 N N . ALA A 1 80 ? 9.231 -2.718 -13.422 1.00 73.62 80 ALA A N 1
ATOM 623 C CA . ALA A 1 80 ? 9.359 -3.151 -12.037 1.00 73.62 80 ALA A CA 1
ATOM 624 C C . ALA A 1 80 ? 9.427 -4.683 -11.985 1.00 73.62 80 ALA A C 1
ATOM 626 O O . ALA A 1 80 ? 8.680 -5.378 -12.681 1.00 73.62 80 ALA A O 1
ATOM 627 N N . ARG A 1 81 ? 10.322 -5.229 -11.158 1.00 77.00 81 ARG A N 1
ATOM 628 C CA . ARG A 1 81 ? 10.452 -6.683 -11.038 1.00 77.00 81 ARG A CA 1
ATOM 629 C C . ARG A 1 81 ? 9.187 -7.220 -10.385 1.00 77.00 81 ARG A C 1
ATOM 631 O O . ARG A 1 81 ? 8.801 -6.781 -9.305 1.00 77.00 81 ARG A O 1
ATOM 638 N N . THR A 1 82 ? 8.559 -8.213 -11.008 1.00 77.31 82 THR A N 1
ATOM 639 C CA . THR A 1 82 ? 7.348 -8.847 -10.466 1.00 77.31 82 THR A CA 1
ATOM 640 C C . THR A 1 82 ? 7.559 -9.374 -9.041 1.00 77.31 82 THR A C 1
ATOM 642 O O . THR A 1 82 ? 6.642 -9.305 -8.228 1.00 77.31 82 THR A O 1
ATOM 645 N N . GLY A 1 83 ? 8.773 -9.836 -8.715 1.00 83.94 83 GLY A N 1
ATOM 646 C CA . GLY A 1 83 ? 9.137 -10.260 -7.360 1.00 83.94 83 GLY A CA 1
ATOM 647 C C . GLY A 1 83 ? 9.037 -9.139 -6.321 1.00 83.94 83 GLY A C 1
ATOM 648 O O . GLY A 1 83 ? 8.512 -9.369 -5.235 1.00 83.94 83 GLY A O 1
ATOM 649 N N . ASP A 1 84 ? 9.435 -7.915 -6.672 1.00 85.06 84 ASP A N 1
ATOM 650 C CA . ASP A 1 84 ? 9.400 -6.767 -5.758 1.00 85.06 84 ASP A CA 1
ATOM 651 C C . ASP A 1 84 ? 7.952 -6.339 -5.476 1.00 85.06 84 ASP A C 1
ATOM 653 O O . ASP A 1 84 ? 7.601 -6.037 -4.337 1.00 85.06 84 ASP A O 1
ATOM 657 N N . VAL A 1 85 ? 7.077 -6.403 -6.490 1.00 85.62 85 VAL A N 1
ATOM 658 C CA . VAL A 1 85 ? 5.629 -6.172 -6.326 1.00 85.62 85 VAL A CA 1
ATOM 659 C C . VAL A 1 85 ? 5.037 -7.162 -5.324 1.00 85.62 85 VAL A C 1
ATOM 661 O O . VAL A 1 85 ? 4.332 -6.763 -4.397 1.00 85.62 85 VAL A O 1
ATOM 664 N N . GLN A 1 86 ? 5.335 -8.453 -5.492 1.00 88.62 86 GLN A N 1
ATOM 665 C CA . GLN A 1 86 ? 4.841 -9.504 -4.599 1.00 88.62 86 GLN A CA 1
ATOM 666 C C . GLN A 1 86 ? 5.372 -9.329 -3.175 1.00 88.62 86 GLN A C 1
ATOM 668 O O . GLN A 1 86 ? 4.617 -9.480 -2.215 1.00 88.62 86 GLN A O 1
ATOM 673 N N . GLN A 1 87 ? 6.651 -8.976 -3.032 1.00 90.50 87 GLN A N 1
ATOM 674 C CA . GLN A 1 87 ? 7.265 -8.748 -1.730 1.00 90.50 87 GLN A CA 1
ATOM 675 C C . GLN A 1 87 ? 6.635 -7.554 -1.007 1.00 90.50 87 GLN A C 1
ATOM 677 O O . GLN A 1 87 ? 6.329 -7.664 0.177 1.00 90.50 87 GLN A O 1
ATOM 682 N N . VAL A 1 88 ? 6.382 -6.444 -1.705 1.00 89.81 88 VAL A N 1
ATOM 683 C CA . VAL A 1 88 ? 5.695 -5.284 -1.123 1.00 89.81 88 VAL A CA 1
ATOM 684 C C . VAL A 1 88 ? 4.289 -5.649 -0.652 1.00 89.81 88 VAL A C 1
ATOM 686 O O . VAL A 1 88 ? 3.939 -5.343 0.484 1.00 89.81 88 VAL A O 1
ATOM 689 N N . ILE A 1 89 ? 3.501 -6.344 -1.480 1.00 90.00 89 ILE A N 1
ATOM 690 C CA . ILE A 1 89 ? 2.145 -6.776 -1.102 1.00 90.00 89 ILE A CA 1
ATOM 691 C C . ILE A 1 89 ? 2.187 -7.646 0.158 1.00 90.00 89 ILE A C 1
ATOM 693 O O . ILE A 1 89 ? 1.402 -7.427 1.079 1.00 90.00 89 ILE A O 1
ATOM 697 N N . ARG A 1 90 ? 3.131 -8.592 0.229 1.00 92.88 90 ARG A N 1
ATOM 698 C CA . ARG A 1 90 ? 3.313 -9.447 1.405 1.00 92.88 90 ARG A CA 1
ATOM 699 C C . ARG A 1 90 ? 3.618 -8.632 2.660 1.00 92.88 90 ARG A C 1
ATOM 701 O O . ARG A 1 90 ? 2.986 -8.859 3.685 1.00 92.88 90 ARG A O 1
ATOM 708 N N . ILE A 1 91 ? 4.539 -7.673 2.576 1.00 92.62 91 ILE A N 1
ATOM 709 C CA . ILE A 1 91 ? 4.876 -6.805 3.710 1.00 92.62 91 ILE A CA 1
ATOM 710 C C . ILE A 1 91 ? 3.634 -6.036 4.171 1.00 92.62 91 ILE A C 1
ATOM 712 O O . ILE A 1 91 ? 3.373 -5.963 5.366 1.00 92.62 91 ILE A O 1
ATOM 716 N N . CYS A 1 92 ? 2.823 -5.505 3.253 1.00 91.62 92 CYS A N 1
ATOM 717 C CA . CYS A 1 92 ? 1.593 -4.816 3.637 1.00 91.62 92 CYS A CA 1
ATOM 718 C C . CYS A 1 92 ? 0.582 -5.740 4.339 1.00 91.62 92 CYS A C 1
ATOM 720 O O . CYS A 1 92 ? -0.039 -5.328 5.316 1.00 91.62 92 CYS A O 1
ATOM 722 N N . GLN A 1 93 ? 0.427 -6.981 3.873 1.00 91.81 93 GLN A N 1
ATOM 723 C CA . GLN A 1 93 ? -0.442 -7.972 4.518 1.00 91.81 93 GLN A CA 1
ATOM 724 C C . GLN A 1 93 ? 0.054 -8.334 5.924 1.00 91.81 93 GLN A C 1
ATOM 726 O O . GLN A 1 93 ? -0.746 -8.413 6.851 1.00 91.81 93 GLN A O 1
ATOM 731 N N . GLU A 1 94 ? 1.369 -8.486 6.108 1.00 93.62 94 GLU A N 1
ATOM 732 C CA . GLU A 1 94 ? 1.992 -8.714 7.422 1.00 93.62 94 GLU A CA 1
ATOM 733 C C . GLU A 1 94 ? 1.746 -7.544 8.394 1.00 93.62 94 GLU A C 1
ATOM 735 O O . GLU A 1 94 ? 1.699 -7.752 9.605 1.00 93.62 94 GLU A O 1
ATOM 740 N N . GLN A 1 95 ? 1.527 -6.329 7.878 1.00 91.06 95 GLN A N 1
ATOM 741 C CA . GLN A 1 95 ? 1.149 -5.158 8.676 1.00 91.06 95 GLN A CA 1
ATOM 742 C C . GLN A 1 95 ? -0.366 -5.021 8.919 1.00 91.06 95 GLN A C 1
ATOM 744 O O . GLN A 1 95 ? -0.767 -4.142 9.678 1.00 91.06 95 GLN A O 1
ATOM 749 N N . GLY A 1 96 ? -1.209 -5.889 8.348 1.00 90.25 96 GLY A N 1
ATOM 750 C CA . GLY A 1 96 ? -2.662 -5.888 8.574 1.00 90.25 96 GLY A CA 1
ATOM 751 C C . GLY A 1 96 ? -3.477 -5.028 7.602 1.00 90.25 96 GLY A C 1
ATOM 752 O O . GLY A 1 96 ? -4.644 -4.748 7.866 1.00 90.25 96 GLY A O 1
ATOM 753 N N . PHE A 1 97 ? -2.891 -4.606 6.479 1.00 93.06 97 PHE A N 1
ATOM 754 C CA . PHE A 1 97 ? -3.646 -3.972 5.397 1.00 93.06 97 PHE A CA 1
ATOM 755 C C . PHE A 1 97 ? -4.328 -5.033 4.527 1.00 93.06 97 PHE A C 1
ATOM 757 O O . PHE A 1 97 ? -3.716 -6.041 4.173 1.00 93.06 97 PHE A O 1
ATOM 764 N N . GLU A 1 98 ? -5.578 -4.787 4.128 1.00 92.50 98 GLU A N 1
ATOM 765 C CA . GLU A 1 98 ? -6.371 -5.752 3.344 1.00 92.50 98 GLU A CA 1
ATOM 766 C C . GLU A 1 98 ? -6.796 -5.223 1.969 1.00 92.50 98 GLU A C 1
ATOM 768 O O . GLU A 1 98 ? -7.111 -5.998 1.062 1.00 92.50 98 GLU A O 1
ATOM 773 N N . ARG A 1 99 ? -6.794 -3.900 1.779 1.00 91.19 99 ARG A N 1
ATOM 774 C CA . ARG A 1 99 ? -7.272 -3.257 0.552 1.00 91.19 99 ARG A CA 1
ATOM 775 C C . ARG A 1 99 ? -6.105 -2.802 -0.304 1.00 91.19 99 ARG A C 1
ATOM 777 O O . ARG A 1 99 ? -5.391 -1.864 0.045 1.00 91.19 99 ARG A O 1
ATOM 784 N N . PHE A 1 100 ? -5.964 -3.428 -1.466 1.00 90.69 100 PHE A N 1
ATOM 785 C CA . PHE A 1 100 ? -4.869 -3.170 -2.394 1.00 90.69 100 PHE A CA 1
ATOM 786 C C . PHE A 1 100 ? -5.383 -2.746 -3.761 1.00 90.69 100 PHE A C 1
ATOM 788 O O . PHE A 1 100 ? -6.272 -3.378 -4.329 1.00 90.69 100 PHE A O 1
ATOM 795 N N . ALA A 1 101 ? -4.769 -1.710 -4.323 1.00 90.25 101 ALA A N 1
ATOM 796 C CA . ALA A 1 101 ? -4.974 -1.314 -5.707 1.00 90.25 101 ALA A CA 1
ATOM 797 C C . ALA A 1 101 ? -3.625 -1.243 -6.427 1.00 90.25 101 ALA A C 1
ATOM 799 O O . ALA A 1 101 ? -2.792 -0.388 -6.128 1.00 90.25 101 ALA A O 1
ATOM 800 N N . LEU A 1 102 ? -3.420 -2.126 -7.404 1.00 88.44 102 LEU A N 1
ATOM 801 C CA . LEU A 1 102 ? -2.258 -2.068 -8.285 1.00 88.44 102 LEU A CA 1
ATOM 802 C C . LEU A 1 102 ? -2.546 -1.104 -9.441 1.00 88.44 102 LEU A C 1
ATOM 804 O O . LEU A 1 102 ? -3.574 -1.218 -10.110 1.00 88.44 102 LEU A O 1
ATOM 808 N N . ARG A 1 103 ? -1.643 -0.153 -9.688 1.00 88.38 103 ARG A N 1
ATOM 809 C CA . ARG A 1 103 ? -1.753 0.800 -10.803 1.00 88.38 103 ARG A CA 1
ATOM 810 C C . ARG A 1 103 ? -0.480 0.807 -11.637 1.00 88.38 103 ARG A C 1
ATOM 812 O O . ARG A 1 103 ? 0.617 0.912 -11.096 1.00 88.38 103 ARG A O 1
ATOM 819 N N . ALA A 1 104 ? -0.630 0.758 -12.955 1.00 81.94 104 ALA A N 1
ATOM 820 C CA . ALA A 1 104 ? 0.501 0.903 -13.860 1.00 81.94 104 ALA A CA 1
ATOM 821 C C . ALA A 1 104 ? 0.997 2.360 -13.881 1.00 81.94 104 ALA A C 1
ATOM 823 O O . ALA A 1 104 ? 0.197 3.302 -13.915 1.00 81.94 104 ALA A O 1
ATOM 824 N N . LEU A 1 105 ? 2.315 2.553 -13.884 1.00 72.25 105 LEU A N 1
ATOM 825 C CA . LEU A 1 105 ? 2.913 3.806 -14.336 1.00 72.25 105 LEU A CA 1
ATOM 826 C C . LEU A 1 105 ? 3.024 3.774 -15.856 1.00 72.25 105 LEU A C 1
ATOM 828 O O . LEU A 1 105 ? 3.823 3.027 -16.407 1.00 72.25 105 LEU A O 1
ATOM 832 N N . TYR A 1 106 ? 2.231 4.604 -16.531 1.00 61.94 106 TYR A N 1
ATOM 833 C CA . TYR A 1 106 ? 2.461 4.900 -17.938 1.00 61.94 106 TYR A CA 1
ATOM 834 C C . TYR A 1 106 ? 3.569 5.949 -18.033 1.00 61.94 106 TYR A C 1
ATOM 836 O O . TYR A 1 106 ? 3.377 7.093 -17.613 1.00 61.94 106 TYR A O 1
ATOM 844 N N . LYS A 1 107 ? 4.732 5.557 -18.553 1.00 61.44 107 LYS A N 1
ATOM 845 C CA . LYS A 1 107 ? 5.781 6.492 -18.950 1.00 61.44 107 LYS A CA 1
ATOM 846 C C . LYS A 1 107 ? 5.694 6.639 -20.473 1.00 61.44 107 LYS A C 1
ATOM 848 O O . LYS A 1 107 ? 6.054 5.681 -21.152 1.00 61.44 107 LYS A O 1
ATOM 853 N N . PRO A 1 108 ? 5.160 7.755 -21.010 1.00 53.75 108 PRO A N 1
ATOM 854 C CA . PRO A 1 108 ? 5.221 7.995 -22.446 1.00 53.75 108 PRO A CA 1
ATOM 855 C C . PRO A 1 108 ? 6.691 8.048 -22.875 1.00 53.75 108 PRO A C 1
ATOM 857 O O . PRO A 1 108 ? 7.521 8.620 -22.162 1.00 53.75 108 PRO A O 1
ATOM 860 N N . GLU A 1 109 ? 6.980 7.380 -23.986 1.00 51.16 109 GLU A N 1
ATOM 861 C CA . GLU A 1 109 ? 8.302 7.269 -24.613 1.00 51.16 109 GLU A CA 1
ATOM 862 C C . GLU A 1 109 ? 8.728 8.579 -25.283 1.00 51.16 109 GLU A C 1
ATOM 864 O O . GLU A 1 109 ? 7.846 9.253 -25.869 1.00 51.16 109 GLU A O 1
#

Secondary structure (DSSP, 8-state):
--HHHHHHHHHHHHHHHHHHGGG---EEEEE-TTSEEEETTEEEEGGGHHHHHHHHHHHHHHTT--GGGSEEEEEEETTS-HHHHHHHHHHHHHTT--EEEEEEE----

Radius of gyration: 19.18 Å; Cα contacts (8 Å, |Δi|>4): 134; chains: 1; bounding box: 50×46×46 Å